Protein AF-A0A850R4N3-F1 (afdb_monomer_lite)

Secondary structure (DSSP, 8-state):
---SSTTS----EEEETTEEEEGGG--SPB-HHHHIIIIIHHHHHTTGGGGT--HHHHHTTTTT--

pLDDT: mean 87.83, std 13.37, range [48.22, 98.19]

Foldseek 3Di:
DPDDPPDHDDFDWAQFPVGIDGPVDDDGHGPVVCCCVPPVQVVCCVPVVVVPDHPCVVCVVPVPPD

Organism: Photobacterium damselae subsp. damselae (NCBI:txid85581)

InterPro domains:
  IPR042087 DNA polymerase family B, thumb domain [G3DSA:1.10.132.60] (1-66)
  IPR043502 DNA/RNA polymerase superfamily [SSF56672] (3-66)

Sequence (66 aa):
RPLQYQNKGIIEYVITLAGAEASEYRQNPIDYQHYIDKQLKPVADAILPFIGKQFDDITAAQLGLF

Radius of gyration: 16.79 Å; chains: 1; bounding box: 31×34×45 Å

Structure (mmCIF, N/CA/C/O backbone):
data_AF-A0A850R4N3-F1
#
_entry.id   AF-A0A850R4N3-F1
#
loop_
_atom_site.group_PDB
_atom_site.id
_atom_site.type_symbol
_atom_site.label_atom_id
_atom_site.label_alt_id
_atom_site.label_comp_id
_atom_site.label_asym_id
_atom_site.label_entity_id
_atom_site.label_seq_id
_atom_site.pdbx_PDB_ins_code
_atom_site.Cartn_x
_atom_site.Cartn_y
_atom_site.Cartn_z
_atom_site.occupancy
_atom_site.B_iso_or_equiv
_atom_site.auth_seq_id
_atom_site.auth_comp_id
_atom_site.auth_asym_id
_atom_site.auth_atom_id
_atom_site.pdbx_PDB_model_num
ATOM 1 N N . ARG A 1 1 ? 10.310 3.002 -25.680 1.00 63.66 1 ARG A N 1
ATOM 2 C CA . ARG A 1 1 ? 9.765 4.262 -25.115 1.00 63.66 1 ARG A CA 1
ATOM 3 C C . ARG A 1 1 ? 10.939 5.043 -24.523 1.00 63.66 1 ARG A C 1
ATOM 5 O O . ARG A 1 1 ? 11.775 4.385 -23.912 1.00 63.66 1 ARG A O 1
ATOM 12 N N . PRO A 1 2 ? 11.077 6.364 -24.743 1.00 68.00 2 PRO A N 1
ATOM 13 C CA . PRO A 1 2 ? 12.115 7.152 -24.070 1.00 68.00 2 PRO A CA 1
ATOM 14 C C . PRO A 1 2 ? 11.902 7.129 -22.546 1.00 68.00 2 PRO A C 1
ATOM 16 O O . PRO A 1 2 ? 10.781 6.908 -22.089 1.00 68.00 2 PRO A O 1
ATOM 19 N N . LEU A 1 3 ? 12.967 7.323 -21.761 1.00 77.31 3 LEU A N 1
ATOM 20 C CA . LEU A 1 3 ? 12.894 7.334 -20.295 1.00 77.31 3 LEU A CA 1
ATOM 21 C C . LEU A 1 3 ? 12.027 8.515 -19.818 1.00 77.31 3 LEU A C 1
ATOM 23 O O . LEU A 1 3 ? 12.370 9.667 -20.068 1.00 77.31 3 LEU A O 1
ATOM 27 N N . GLN A 1 4 ? 10.914 8.227 -19.136 1.00 74.69 4 GLN A N 1
ATOM 28 C CA . GLN A 1 4 ? 9.862 9.218 -18.851 1.00 74.69 4 GLN A CA 1
ATOM 29 C C . GLN A 1 4 ? 10.116 10.076 -17.597 1.00 74.69 4 GLN A C 1
ATOM 31 O O . GLN A 1 4 ? 9.581 11.172 -17.498 1.00 74.69 4 GLN A O 1
ATOM 36 N N . TYR A 1 5 ? 10.968 9.631 -16.666 1.00 80.81 5 TYR A N 1
ATOM 37 C CA . TYR A 1 5 ? 11.099 10.248 -15.332 1.00 80.81 5 TYR A CA 1
ATOM 38 C C . TYR A 1 5 ? 12.468 10.885 -15.056 1.00 80.81 5 TYR A C 1
ATOM 40 O O . TYR A 1 5 ? 12.819 11.147 -13.910 1.00 80.81 5 TYR A O 1
ATOM 48 N N . GLN A 1 6 ? 13.263 11.136 -16.100 1.00 82.62 6 GLN A N 1
ATOM 49 C CA . GLN A 1 6 ? 14.616 11.692 -15.951 1.00 82.62 6 GLN A CA 1
ATOM 50 C C . GLN A 1 6 ? 14.617 13.173 -15.520 1.00 82.62 6 GLN A C 1
ATOM 52 O O . GLN A 1 6 ? 15.582 13.626 -14.918 1.00 82.62 6 GLN A O 1
ATOM 57 N N . ASN A 1 7 ? 13.535 13.923 -15.776 1.00 80.19 7 ASN A N 1
ATOM 58 C CA . ASN A 1 7 ? 13.445 15.371 -15.529 1.00 80.19 7 ASN A CA 1
ATOM 59 C C . ASN A 1 7 ? 12.245 15.755 -14.649 1.00 80.19 7 ASN A C 1
ATOM 61 O O . ASN A 1 7 ? 11.435 16.592 -15.041 1.00 80.19 7 ASN A O 1
ATOM 65 N N . LYS A 1 8 ? 12.157 15.175 -13.442 1.00 82.56 8 LYS A N 1
ATOM 66 C CA . LYS A 1 8 ? 11.017 15.331 -12.512 1.00 82.56 8 LYS A CA 1
ATOM 67 C C . LYS A 1 8 ? 9.693 14.836 -13.124 1.00 82.56 8 LYS A C 1
ATOM 69 O O . LYS A 1 8 ? 9.561 14.651 -14.328 1.00 82.56 8 LYS A O 1
ATOM 74 N N . GLY A 1 9 ? 8.703 14.583 -12.278 1.00 85.88 9 GLY A N 1
ATOM 75 C CA . GLY A 1 9 ? 7.396 14.107 -12.721 1.00 85.88 9 GLY A CA 1
ATOM 76 C C . GLY A 1 9 ? 6.673 13.332 -11.633 1.00 85.88 9 GLY A C 1
ATOM 77 O O . GLY A 1 9 ? 7.196 13.146 -10.535 1.00 85.88 9 GLY A O 1
ATOM 78 N N . ILE A 1 10 ? 5.465 12.893 -11.961 1.00 90.50 10 ILE A N 1
ATOM 79 C CA . ILE A 1 10 ? 4.691 11.957 -11.150 1.00 90.50 10 ILE A CA 1
ATOM 80 C C . ILE A 1 10 ? 4.921 10.575 -11.746 1.00 90.50 10 ILE A C 1
ATOM 82 O O . ILE A 1 10 ? 4.804 10.408 -12.957 1.00 90.50 10 ILE A O 1
ATOM 86 N N . ILE A 1 11 ? 5.258 9.608 -10.899 1.00 89.62 11 ILE A N 1
ATOM 87 C CA . ILE A 1 11 ? 5.383 8.208 -11.287 1.00 89.62 11 ILE A CA 1
ATOM 88 C C . ILE A 1 11 ? 4.251 7.411 -10.655 1.00 89.62 11 ILE A C 1
ATOM 90 O O . ILE A 1 11 ? 4.019 7.480 -9.448 1.00 89.62 11 ILE A O 1
ATOM 94 N N . GLU A 1 12 ? 3.563 6.635 -11.480 1.00 93.44 12 GLU A N 1
ATOM 95 C CA . GLU A 1 12 ? 2.592 5.652 -11.020 1.00 93.44 12 GLU A CA 1
ATOM 96 C C . GLU A 1 12 ? 3.307 4.319 -10.806 1.00 93.44 12 GLU A C 1
ATOM 98 O O . GLU A 1 12 ? 3.911 3.764 -11.729 1.00 93.44 12 GLU A O 1
ATOM 103 N N . TYR A 1 13 ? 3.251 3.800 -9.582 1.00 95.25 13 TYR A N 1
ATOM 104 C CA . TYR A 1 13 ? 3.873 2.533 -9.220 1.00 95.25 13 TYR A CA 1
ATOM 105 C C . TYR A 1 13 ? 2.948 1.699 -8.336 1.00 95.25 13 TYR A C 1
ATOM 107 O O . TYR A 1 13 ? 2.042 2.217 -7.681 1.00 95.25 13 TYR A O 1
ATOM 115 N N . VAL A 1 14 ? 3.202 0.397 -8.320 1.00 97.25 14 VAL A N 1
ATOM 116 C CA . VAL A 1 14 ? 2.551 -0.575 -7.443 1.00 97.25 14 VAL A CA 1
ATOM 117 C C . VAL A 1 14 ? 3.606 -1.342 -6.660 1.00 97.25 14 VAL A C 1
ATOM 119 O O . VAL A 1 14 ? 4.722 -1.539 -7.138 1.00 97.25 14 VAL A O 1
ATOM 122 N N . ILE A 1 15 ? 3.265 -1.777 -5.451 1.00 98.19 15 ILE A N 1
ATOM 123 C CA . ILE A 1 15 ? 4.097 -2.694 -4.682 1.00 98.19 15 ILE A CA 1
ATOM 124 C C . ILE A 1 15 ? 3.728 -4.120 -5.078 1.00 98.19 15 ILE A C 1
ATOM 126 O O . ILE A 1 15 ? 2.574 -4.546 -5.009 1.00 98.19 15 ILE A O 1
ATOM 130 N N . THR A 1 16 ? 4.731 -4.847 -5.537 1.00 98.12 16 THR A N 1
ATOM 131 C CA . THR A 1 16 ? 4.644 -6.247 -5.941 1.00 98.12 16 THR A CA 1
ATOM 132 C C . THR A 1 16 ? 5.424 -7.116 -4.969 1.00 98.12 16 THR A C 1
ATOM 134 O O . THR A 1 16 ? 6.170 -6.605 -4.132 1.00 98.12 16 THR A O 1
ATOM 137 N N . LEU A 1 17 ? 5.317 -8.436 -5.120 1.00 97.19 17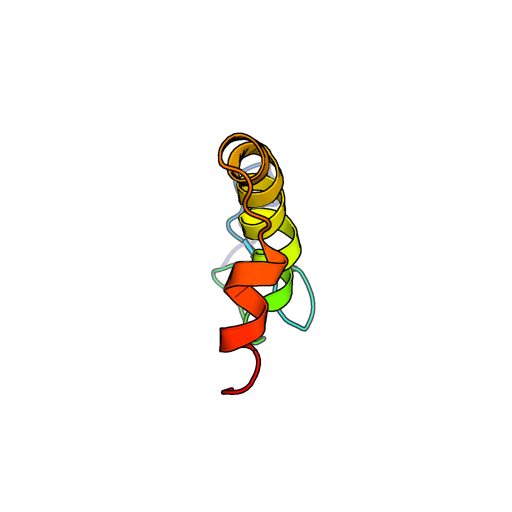 LEU A N 1
ATOM 138 C CA . LEU A 1 17 ? 6.109 -9.387 -4.334 1.00 97.19 17 LEU A CA 1
ATOM 139 C C . LEU A 1 17 ? 7.631 -9.216 -4.527 1.00 97.19 17 LEU A C 1
ATOM 141 O O . LEU A 1 17 ? 8.405 -9.655 -3.682 1.00 97.19 17 LEU A O 1
ATOM 145 N N . ALA A 1 18 ? 8.069 -8.565 -5.612 1.00 97.25 18 ALA A N 1
ATOM 146 C CA . ALA A 1 18 ? 9.473 -8.239 -5.877 1.00 97.25 18 ALA A CA 1
ATOM 147 C C . ALA A 1 18 ? 9.843 -6.780 -5.529 1.00 97.25 18 ALA A C 1
ATOM 149 O O . ALA A 1 18 ? 10.954 -6.338 -5.817 1.00 97.25 18 ALA A O 1
ATOM 150 N N . GLY A 1 19 ? 8.930 -6.024 -4.909 1.00 96.31 19 GLY A N 1
ATOM 151 C CA . GLY A 1 19 ? 9.107 -4.613 -4.565 1.00 96.31 19 GLY A CA 1
ATOM 152 C C . GLY A 1 19 ? 8.333 -3.654 -5.474 1.00 96.31 19 GLY A C 1
ATOM 153 O O . GLY A 1 19 ? 7.375 -4.036 -6.147 1.00 96.31 19 GLY A O 1
ATOM 154 N N . ALA A 1 20 ? 8.707 -2.373 -5.445 1.00 96.75 20 ALA A N 1
ATOM 155 C CA . ALA A 1 20 ? 8.022 -1.326 -6.198 1.00 96.75 20 ALA A CA 1
ATOM 156 C C . ALA A 1 20 ? 8.293 -1.442 -7.705 1.00 96.75 20 ALA A C 1
ATOM 158 O O . ALA A 1 20 ? 9.444 -1.408 -8.139 1.00 96.75 20 ALA A O 1
ATOM 159 N N . GLU A 1 21 ? 7.230 -1.502 -8.501 1.00 96.62 21 GLU A N 1
ATOM 160 C CA . GLU A 1 21 ? 7.297 -1.556 -9.959 1.00 96.62 21 GLU A CA 1
ATOM 161 C C . GLU A 1 21 ? 6.467 -0.433 -10.577 1.00 96.62 21 GLU A C 1
ATOM 163 O O . GLU A 1 21 ? 5.361 -0.138 -10.123 1.00 96.62 21 GLU A O 1
ATOM 168 N N . ALA A 1 22 ? 6.982 0.187 -11.641 1.00 94.25 22 ALA A N 1
ATOM 169 C CA . ALA A 1 22 ? 6.210 1.149 -12.420 1.00 94.25 22 ALA A CA 1
ATOM 170 C C . ALA A 1 22 ? 4.969 0.464 -13.011 1.00 94.25 22 ALA A C 1
ATOM 172 O O . ALA A 1 22 ? 5.080 -0.614 -13.595 1.00 94.25 22 ALA A O 1
ATOM 173 N N . SER A 1 23 ? 3.805 1.110 -12.908 1.00 91.56 23 SER A N 1
ATOM 174 C CA . SER A 1 23 ? 2.513 0.545 -13.330 1.00 91.56 23 SER A CA 1
ATOM 175 C C . SER A 1 23 ? 2.536 0.058 -14.789 1.00 91.56 23 SER A C 1
ATOM 177 O O . SER A 1 23 ? 2.042 -1.021 -15.110 1.00 91.56 23 SER A O 1
ATOM 179 N N . GLU A 1 24 ? 3.214 0.807 -15.666 1.00 88.75 24 GLU A N 1
ATOM 180 C CA . GLU A 1 24 ? 3.367 0.489 -17.093 1.00 88.75 24 GLU A CA 1
ATOM 181 C C . GLU A 1 24 ? 4.310 -0.691 -17.406 1.00 88.75 24 GLU A C 1
ATOM 183 O O . GLU A 1 24 ? 4.243 -1.232 -18.509 1.00 88.75 24 GLU A O 1
ATOM 188 N N . TYR A 1 25 ? 5.170 -1.106 -16.469 1.00 89.25 25 TYR A N 1
ATOM 189 C CA . TYR A 1 25 ? 6.156 -2.182 -16.662 1.00 89.25 25 TYR A CA 1
ATOM 190 C C . TYR A 1 25 ? 6.082 -3.259 -15.574 1.00 89.25 25 TYR A C 1
ATOM 192 O O . TYR A 1 25 ? 7.083 -3.922 -15.303 1.00 89.25 25 TYR A O 1
ATOM 200 N N . ARG A 1 26 ? 4.913 -3.439 -14.950 1.00 93.75 26 ARG A N 1
ATOM 201 C CA . ARG A 1 26 ? 4.712 -4.448 -13.905 1.00 93.75 26 ARG A CA 1
ATOM 202 C C . ARG A 1 26 ? 4.945 -5.859 -14.453 1.00 93.75 26 ARG A C 1
ATOM 204 O O . ARG A 1 26 ? 4.291 -6.268 -15.414 1.00 93.75 26 ARG A O 1
ATOM 211 N N . GLN A 1 27 ? 5.814 -6.617 -13.796 1.00 95.56 27 GLN A N 1
ATOM 212 C CA . GLN A 1 27 ? 6.128 -8.010 -14.124 1.00 95.56 27 GLN A CA 1
ATOM 213 C C . GLN A 1 27 ? 5.685 -8.966 -13.022 1.00 95.56 27 GLN A C 1
ATOM 215 O O . GLN A 1 27 ? 5.305 -10.101 -13.311 1.00 95.56 27 GLN A O 1
ATOM 220 N N . ASN A 1 28 ? 5.700 -8.505 -11.772 1.00 97.31 28 ASN A N 1
ATOM 221 C CA . ASN A 1 28 ? 5.429 -9.348 -10.621 1.00 97.31 28 ASN A CA 1
ATOM 222 C C . ASN A 1 28 ? 3.974 -9.210 -10.130 1.00 97.31 28 ASN A C 1
ATOM 224 O O . ASN A 1 28 ? 3.326 -8.175 -10.339 1.00 97.31 28 ASN A O 1
ATOM 228 N N . PRO A 1 29 ? 3.420 -10.249 -9.475 1.00 97.25 29 PRO A N 1
ATOM 229 C CA . PRO A 1 29 ? 2.119 -10.155 -8.822 1.00 97.25 29 PRO A CA 1
ATOM 230 C C . PRO A 1 29 ? 2.112 -9.060 -7.751 1.00 97.25 29 PRO A C 1
ATOM 232 O O . PRO A 1 29 ? 3.112 -8.845 -7.066 1.00 97.25 29 PRO A O 1
ATOM 235 N N . ILE A 1 30 ? 0.973 -8.386 -7.589 1.00 96.88 30 ILE A N 1
ATOM 236 C CA . ILE A 1 30 ? 0.788 -7.358 -6.556 1.00 96.88 30 ILE A CA 1
ATOM 237 C C . ILE A 1 30 ? 0.911 -8.006 -5.173 1.00 96.88 30 ILE A C 1
ATOM 239 O 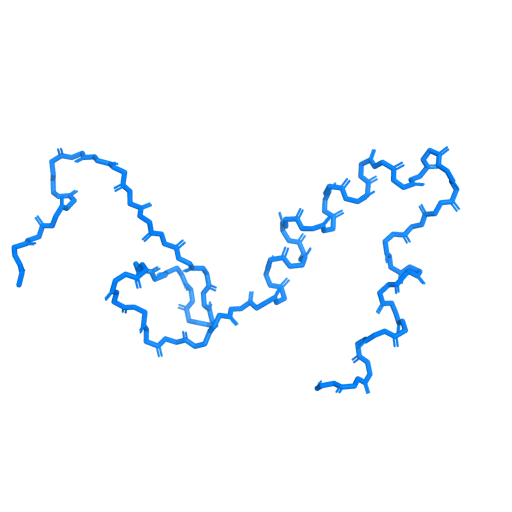O . ILE A 1 30 ? 0.325 -9.061 -4.92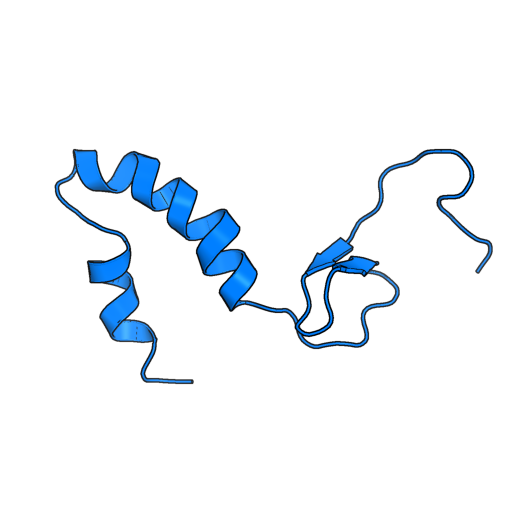8 1.00 96.88 30 ILE A O 1
ATOM 243 N N . ASP A 1 31 ? 1.642 -7.357 -4.269 1.00 97.38 31 ASP A N 1
ATOM 244 C CA . ASP A 1 31 ? 1.722 -7.773 -2.871 1.00 97.38 31 ASP A CA 1
ATOM 245 C C . ASP A 1 31 ? 0.502 -7.233 -2.119 1.00 97.38 31 ASP A C 1
ATOM 247 O O . ASP A 1 31 ? 0.536 -6.153 -1.535 1.00 97.38 31 ASP A O 1
ATOM 251 N N . TYR A 1 32 ? -0.616 -7.957 -2.166 1.00 95.75 32 TYR A N 1
ATOM 252 C CA . TYR A 1 32 ? -1.843 -7.532 -1.486 1.00 95.75 32 TYR A CA 1
ATOM 253 C C . TYR A 1 32 ? -1.667 -7.396 0.030 1.00 95.75 32 TYR A C 1
ATOM 255 O O . TYR A 1 32 ? -2.281 -6.510 0.629 1.00 95.75 32 TYR A O 1
ATOM 263 N N . GLN A 1 33 ? -0.806 -8.216 0.639 1.00 94.00 33 GLN A N 1
ATOM 264 C CA . GLN A 1 33 ? -0.540 -8.162 2.074 1.00 94.00 33 GLN A CA 1
ATOM 265 C C . GLN A 1 33 ? 0.094 -6.822 2.455 1.00 94.00 33 GLN A C 1
ATOM 267 O O . GLN A 1 33 ? -0.323 -6.197 3.430 1.00 94.00 33 GLN A O 1
ATOM 272 N N . HIS A 1 34 ? 1.006 -6.306 1.626 1.00 96.56 34 HIS A N 1
ATOM 273 C CA . HIS A 1 34 ? 1.546 -4.961 1.796 1.00 96.56 34 HIS A CA 1
ATOM 274 C C . HIS A 1 34 ? 0.445 -3.893 1.876 1.00 96.56 34 HIS A C 1
ATOM 276 O O . HIS A 1 34 ? 0.477 -3.037 2.760 1.00 96.56 34 HIS A O 1
ATOM 282 N N . TYR A 1 35 ? -0.544 -3.926 0.979 1.00 96.38 35 TYR A N 1
ATOM 283 C CA . TYR A 1 35 ? -1.632 -2.939 0.976 1.00 96.38 35 TYR A CA 1
ATOM 284 C C . TYR A 1 35 ? -2.576 -3.101 2.172 1.00 96.38 35 TYR A C 1
ATOM 286 O O . TYR A 1 35 ? -3.028 -2.099 2.731 1.00 96.38 35 TYR A O 1
ATOM 294 N N . ILE A 1 36 ? -2.834 -4.337 2.607 1.00 94.25 36 ILE A N 1
ATOM 295 C CA . ILE A 1 36 ? -3.584 -4.605 3.838 1.00 94.25 36 ILE A CA 1
ATOM 296 C C . ILE A 1 36 ? -2.858 -3.972 5.028 1.00 94.25 36 ILE A C 1
ATOM 298 O O . ILE A 1 36 ? -3.443 -3.146 5.724 1.00 94.25 36 ILE A O 1
ATOM 302 N N . ASP A 1 37 ? -1.575 -4.271 5.213 1.00 94.69 37 ASP A N 1
ATOM 303 C CA . ASP A 1 37 ? -0.830 -3.869 6.410 1.00 94.69 37 ASP A CA 1
ATOM 304 C C . ASP A 1 37 ? -0.440 -2.391 6.430 1.00 94.69 37 ASP A C 1
ATOM 306 O O . ASP A 1 37 ? -0.332 -1.787 7.498 1.00 94.69 37 ASP A O 1
ATOM 310 N N . LYS A 1 38 ? -0.167 -1.801 5.262 1.00 96.25 38 LYS A N 1
ATOM 311 C CA . LYS A 1 38 ? 0.375 -0.437 5.159 1.00 96.25 38 LYS A CA 1
ATOM 312 C C . LYS A 1 38 ? -0.653 0.611 4.770 1.00 96.25 38 LYS A C 1
ATOM 314 O O . LYS A 1 38 ? -0.361 1.793 4.932 1.00 96.25 38 LYS A O 1
ATOM 319 N N . GLN A 1 39 ? -1.826 0.215 4.276 1.00 95.94 39 GLN A N 1
ATOM 320 C CA . GLN A 1 39 ? -2.852 1.167 3.842 1.00 95.94 39 GLN A CA 1
ATOM 321 C C . GLN A 1 39 ? -4.196 0.922 4.522 1.00 95.94 39 GLN A C 1
ATOM 323 O O . GLN A 1 39 ? -4.732 1.844 5.129 1.00 95.94 39 GLN A O 1
ATOM 328 N N . LEU A 1 40 ? -4.726 -0.304 4.488 1.00 95.06 40 LEU A N 1
ATOM 329 C CA . LEU A 1 40 ? -6.048 -0.579 5.063 1.00 95.06 40 LEU A CA 1
ATOM 330 C C . LEU A 1 40 ? -6.018 -0.628 6.594 1.00 95.06 40 LEU A C 1
ATOM 332 O O . LEU A 1 40 ? -6.788 0.080 7.244 1.00 95.06 40 LEU A O 1
ATOM 336 N N . LYS A 1 41 ? -5.110 -1.423 7.170 1.00 95.06 41 LYS A N 1
ATOM 337 C CA . LYS A 1 41 ? -4.994 -1.616 8.618 1.00 95.06 41 LYS A CA 1
ATOM 338 C C . LYS A 1 41 ? -4.750 -0.300 9.366 1.00 95.06 41 LYS A C 1
ATOM 340 O O . LYS A 1 41 ? -5.526 -0.020 10.272 1.00 95.06 41 LYS A O 1
ATOM 345 N N . PRO A 1 42 ? -3.807 0.579 8.967 1.00 96.69 42 PRO A N 1
ATOM 346 C CA . PRO A 1 42 ? -3.584 1.836 9.682 1.00 96.69 42 PRO A CA 1
ATOM 347 C C . PRO A 1 42 ? -4.805 2.764 9.680 1.00 96.69 42 PRO A C 1
ATOM 349 O O . PRO A 1 42 ? -5.071 3.433 10.675 1.00 96.69 42 PRO A O 1
ATOM 352 N N . VAL A 1 43 ? -5.569 2.796 8.581 1.00 95.81 43 VAL A N 1
ATOM 353 C CA . VAL A 1 43 ? -6.806 3.590 8.494 1.00 95.81 43 VAL A CA 1
ATOM 354 C C . VAL A 1 43 ? -7.885 3.011 9.408 1.00 95.81 43 VAL A C 1
ATOM 356 O O . VAL A 1 43 ? -8.576 3.756 10.101 1.00 95.81 43 VAL A O 1
ATOM 359 N N . ALA A 1 44 ? -8.023 1.688 9.437 1.00 95.31 44 ALA A N 1
ATOM 360 C CA . ALA A 1 44 ? -8.997 1.013 10.279 1.00 95.31 44 ALA A CA 1
ATOM 361 C C . ALA A 1 44 ? -8.652 1.130 11.773 1.00 95.31 44 ALA A C 1
ATOM 363 O O . ALA A 1 44 ? -9.516 1.499 12.568 1.00 95.31 44 ALA A O 1
ATOM 364 N N . ASP A 1 45 ? -7.393 0.905 12.147 1.00 95.38 45 ASP A N 1
ATOM 365 C CA . ASP A 1 45 ? -6.903 1.031 13.524 1.00 95.38 45 ASP A CA 1
ATOM 366 C C . ASP A 1 45 ? -7.061 2.461 14.062 1.00 95.38 45 ASP A C 1
ATOM 368 O O . ASP A 1 45 ? -7.234 2.657 15.263 1.00 95.38 45 ASP A O 1
ATOM 372 N N . ALA A 1 46 ? -7.077 3.466 13.182 1.00 96.69 46 ALA A N 1
ATOM 373 C CA . ALA A 1 46 ? -7.322 4.849 13.571 1.00 96.69 46 ALA A CA 1
ATOM 374 C C . ALA A 1 46 ? -8.782 5.140 13.953 1.00 96.69 46 ALA A C 1
ATOM 376 O O . ALA A 1 46 ? -9.011 6.127 14.648 1.00 96.69 46 ALA A O 1
ATOM 377 N N . ILE A 1 47 ? -9.769 4.344 13.509 1.00 95.75 47 ILE A N 1
ATOM 378 C CA . ILE A 1 47 ? -11.198 4.665 13.699 1.00 95.75 47 ILE A CA 1
ATOM 379 C C . ILE A 1 47 ? -12.023 3.574 14.391 1.00 95.75 47 ILE A C 1
ATOM 381 O O . ILE A 1 47 ? -12.938 3.881 15.155 1.00 95.75 47 ILE A O 1
ATOM 385 N N . LEU A 1 48 ? -11.712 2.298 14.163 1.00 95.44 48 LEU A N 1
ATOM 386 C CA . LEU A 1 48 ? -12.448 1.170 14.73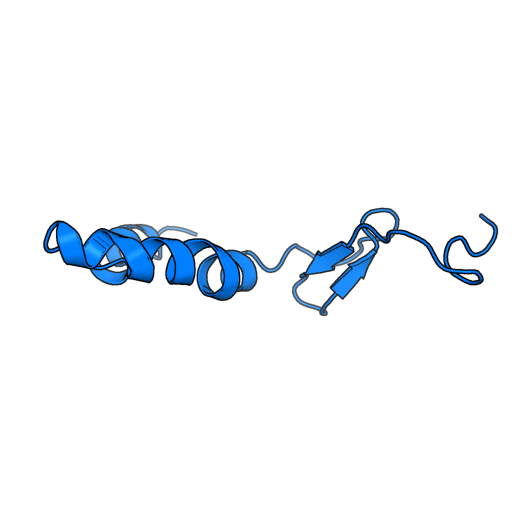7 1.00 95.44 48 LEU A CA 1
ATOM 387 C C . LEU A 1 48 ? -12.456 1.147 16.277 1.00 95.44 48 LEU A C 1
ATOM 389 O O . LEU A 1 48 ? -13.510 0.815 16.837 1.00 95.44 48 LEU A O 1
ATOM 393 N N . PRO A 1 49 ? -11.383 1.557 16.988 1.00 96.00 49 PRO A N 1
ATOM 394 C CA . PRO A 1 49 ? -11.410 1.583 18.448 1.00 96.00 49 PRO A CA 1
ATOM 395 C C . PRO A 1 49 ? -12.514 2.478 19.026 1.00 96.00 49 PRO A C 1
ATOM 397 O O . PRO A 1 49 ? -13.054 2.165 20.086 1.00 96.00 49 PRO A O 1
ATOM 400 N N . PHE A 1 50 ? -12.931 3.538 18.319 1.00 96.62 50 PHE A N 1
ATOM 401 C CA . PHE A 1 50 ? -14.012 4.425 18.777 1.00 96.62 50 PHE A CA 1
ATOM 402 C C . PHE A 1 50 ? -15.382 3.741 18.840 1.00 96.62 50 PHE A C 1
ATOM 404 O O . PHE A 1 50 ? -16.273 4.217 19.539 1.00 96.62 50 PHE A O 1
ATOM 411 N N . ILE A 1 51 ? -15.551 2.623 18.134 1.00 95.62 51 ILE A N 1
ATOM 412 C CA . ILE A 1 51 ? -16.762 1.794 18.161 1.00 95.62 51 ILE A CA 1
ATOM 413 C C . ILE A 1 51 ? -16.512 0.426 18.812 1.00 95.62 51 ILE A C 1
ATOM 415 O O . ILE A 1 51 ? -17.300 -0.501 18.621 1.00 95.62 51 ILE A O 1
ATOM 419 N N . GLY A 1 52 ? -15.412 0.287 19.561 1.00 94.25 52 GLY A N 1
ATOM 420 C CA . GLY A 1 52 ? -15.060 -0.942 20.272 1.00 94.25 52 GLY A CA 1
ATOM 421 C C . GLY A 1 52 ? -14.742 -2.122 19.351 1.00 94.25 52 GLY A C 1
ATOM 422 O O . GLY A 1 52 ? -15.010 -3.264 19.717 1.00 94.25 52 GLY A O 1
ATOM 423 N N . LYS A 1 53 ? -14.226 -1.862 18.144 1.00 93.50 53 LYS A N 1
ATOM 424 C CA . LYS A 1 53 ? -13.789 -2.892 17.191 1.00 93.50 53 LYS A CA 1
ATOM 425 C C . LYS A 1 53 ? -12.284 -2.810 16.966 1.00 93.50 53 LYS A C 1
ATOM 427 O O . LYS A 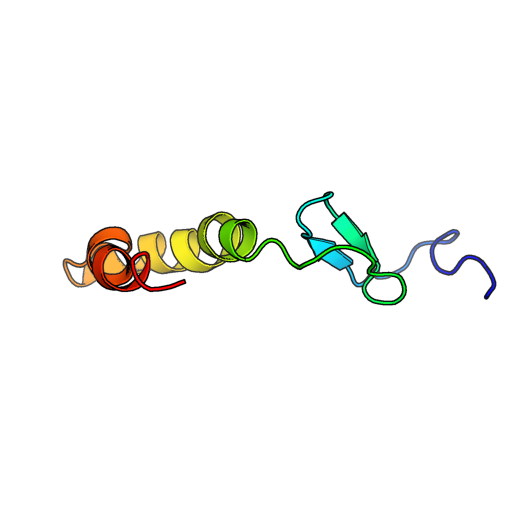1 53 ? -11.692 -1.743 17.112 1.00 93.50 53 LYS A O 1
ATOM 432 N N . GLN A 1 54 ? -11.689 -3.919 16.543 1.00 92.81 54 GLN A N 1
ATOM 433 C CA . GLN A 1 54 ? -10.301 -3.975 16.091 1.00 92.81 54 GLN A CA 1
ATOM 434 C C . GLN A 1 54 ? -10.251 -4.578 14.691 1.00 92.81 54 GLN A C 1
ATOM 436 O O . GLN A 1 54 ? -11.103 -5.388 14.324 1.00 92.81 54 GLN A O 1
ATOM 441 N N . PHE A 1 55 ? -9.267 -4.167 13.893 1.00 91.44 55 PHE A N 1
ATOM 442 C CA . PHE A 1 55 ? -9.128 -4.645 12.519 1.00 91.44 55 PHE A CA 1
ATOM 443 C C . PHE A 1 55 ? -8.909 -6.163 12.452 1.00 91.44 55 PHE A C 1
ATOM 445 O O . PHE A 1 55 ? -9.523 -6.844 11.630 1.00 91.44 55 PHE A O 1
ATOM 452 N N . ASP A 1 56 ? -8.084 -6.693 13.355 1.00 88.56 56 ASP A N 1
ATOM 453 C CA . ASP A 1 56 ? -7.727 -8.115 13.392 1.00 88.56 56 ASP A CA 1
ATOM 454 C C . ASP A 1 56 ? -8.939 -9.010 13.709 1.00 88.56 56 ASP A C 1
ATOM 456 O O . ASP A 1 56 ? -9.065 -10.096 13.147 1.00 88.56 56 ASP A O 1
ATOM 460 N N . ASP A 1 57 ? -9.899 -8.518 14.500 1.00 87.25 57 ASP A N 1
ATOM 461 C CA . ASP A 1 57 ? -11.145 -9.238 14.805 1.00 87.25 57 ASP A CA 1
ATOM 462 C C . ASP A 1 57 ? -12.042 -9.413 13.561 1.00 87.25 57 ASP A C 1
ATOM 464 O O . ASP A 1 57 ? -12.857 -10.333 13.495 1.00 87.25 57 ASP A O 1
ATOM 468 N N . ILE A 1 58 ? -11.907 -8.529 12.565 1.00 83.94 58 ILE A N 1
ATOM 469 C CA . ILE A 1 58 ? -12.696 -8.542 11.324 1.00 83.94 58 ILE A CA 1
ATOM 470 C C . ILE A 1 58 ? -12.012 -9.409 10.260 1.00 83.94 58 ILE A C 1
ATOM 472 O O . ILE A 1 58 ? -12.680 -10.137 9.526 1.00 83.94 58 ILE A O 1
ATOM 476 N N . THR A 1 59 ? -10.683 -9.342 10.166 1.00 80.50 59 THR A N 1
ATOM 477 C CA . THR A 1 59 ? -9.911 -10.010 9.105 1.00 80.50 59 THR A CA 1
ATOM 478 C C . THR A 1 59 ? -9.512 -11.445 9.438 1.00 80.50 59 THR A C 1
ATOM 480 O O . THR A 1 59 ? -9.306 -12.238 8.515 1.00 80.50 59 THR A O 1
ATOM 483 N N . ALA A 1 60 ? -9.493 -11.829 10.720 1.00 67.00 60 ALA A N 1
ATOM 484 C CA . ALA A 1 60 ? -9.185 -13.195 11.153 1.00 67.00 60 ALA A CA 1
ATOM 485 C C . ALA A 1 60 ? -10.100 -14.264 10.523 1.00 67.00 60 ALA A C 1
ATOM 487 O O . ALA A 1 60 ? -9.673 -15.400 10.329 1.00 67.00 60 ALA A O 1
ATOM 488 N N . ALA A 1 61 ? -11.337 -13.912 10.151 1.00 59.09 61 ALA A N 1
ATOM 489 C CA . ALA A 1 61 ? -12.269 -14.832 9.497 1.00 59.09 61 ALA A CA 1
ATOM 490 C C . ALA A 1 61 ? -11.977 -15.068 7.999 1.00 59.09 61 ALA A C 1
ATOM 492 O O . ALA A 1 61 ? -12.452 -16.053 7.437 1.00 59.09 61 ALA A O 1
ATOM 493 N N . GLN A 1 62 ? -11.220 -14.184 7.336 1.00 57.19 62 GLN A N 1
ATOM 494 C CA . GLN A 1 62 ? -11.090 -14.168 5.872 1.00 57.19 62 GLN A CA 1
ATOM 495 C C . GLN A 1 62 ? -9.743 -14.706 5.353 1.00 57.19 62 GLN A C 1
ATOM 497 O O . GLN A 1 62 ? -9.658 -15.116 4.198 1.00 57.19 62 GLN A O 1
ATOM 502 N N . LEU A 1 63 ? -8.713 -14.787 6.202 1.00 54.53 63 LEU A N 1
ATOM 503 C CA . LEU A 1 63 ? -7.364 -15.261 5.840 1.00 54.53 63 LEU A CA 1
ATOM 504 C C . LEU A 1 63 ? -7.235 -16.792 5.670 1.00 54.53 63 LEU A C 1
ATOM 506 O O . LEU A 1 63 ? -6.145 -17.285 5.407 1.00 54.53 63 LEU A O 1
ATOM 510 N N . GLY A 1 64 ? -8.328 -17.552 5.812 1.00 48.75 64 GLY A N 1
ATOM 511 C CA . GLY A 1 64 ? -8.342 -19.014 5.666 1.00 48.75 64 GLY A CA 1
ATOM 512 C C . GLY A 1 64 ? -8.811 -19.549 4.306 1.00 48.75 64 GLY A C 1
ATOM 513 O O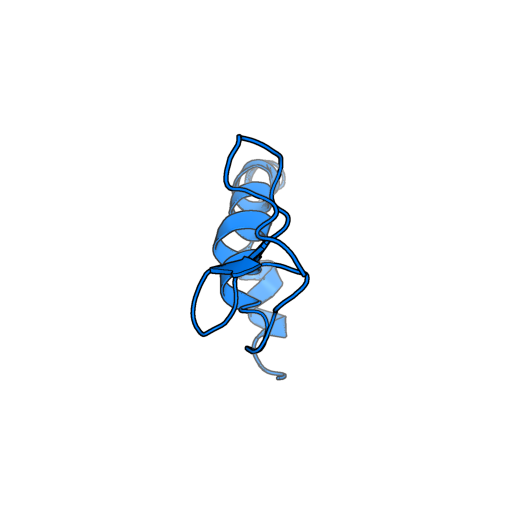 . GLY A 1 64 ? -9.020 -20.755 4.197 1.00 48.75 64 GLY A O 1
ATOM 514 N N . LEU A 1 65 ? -9.051 -18.697 3.300 1.00 48.22 65 LEU A N 1
ATOM 515 C CA . LEU A 1 65 ? -9.733 -19.110 2.059 1.00 48.22 65 LEU A CA 1
ATOM 516 C C . LEU A 1 65 ? -9.021 -18.778 0.736 1.00 48.22 65 LEU A C 1
ATOM 518 O O . LEU A 1 65 ? -9.629 -18.976 -0.315 1.00 48.22 65 LEU A O 1
ATOM 522 N N . PHE A 1 66 ? -7.752 -18.360 0.753 1.00 52.53 66 PHE A N 1
ATOM 523 C CA . PHE A 1 66 ? -6.936 -18.227 -0.463 1.00 52.53 66 PHE A CA 1
ATOM 524 C C . PHE A 1 66 ? -5.505 -18.701 -0.239 1.00 52.53 66 PHE A C 1
ATOM 526 O O . PHE A 1 66 ? -4.926 -18.322 0.802 1.00 52.53 66 PHE A O 1
#